Protein AF-A0A1T4N584-F1 (afdb_monomer_lite)

Structure (mmCIF, N/CA/C/O backbone):
data_AF-A0A1T4N584-F1
#
_entry.id   AF-A0A1T4N584-F1
#
loop_
_atom_site.group_PDB
_atom_site.id
_atom_site.type_symbol
_atom_site.label_atom_id
_atom_site.label_alt_id
_atom_site.label_comp_id
_atom_site.label_asym_id
_atom_site.label_entity_id
_atom_site.label_seq_id
_atom_site.pdbx_PDB_ins_code
_atom_site.Cartn_x
_atom_site.Cartn_y
_atom_site.Cartn_z
_atom_site.occupancy
_atom_site.B_iso_or_equiv
_atom_site.auth_seq_id
_atom_site.auth_comp_id
_atom_site.auth_asym_id
_atom_site.auth_atom_id
_atom_site.pdbx_PDB_model_num
ATOM 1 N N . MET A 1 1 ? 16.109 -11.146 -18.320 1.00 85.62 1 MET A N 1
ATOM 2 C CA . MET A 1 1 ? 16.234 -10.561 -16.965 1.00 85.62 1 MET A CA 1
ATOM 3 C C . MET A 1 1 ? 15.308 -9.360 -16.733 1.00 85.62 1 MET A C 1
ATOM 5 O O . MET A 1 1 ? 14.572 -9.373 -15.760 1.00 85.62 1 MET A O 1
ATOM 9 N N . TYR A 1 2 ? 15.250 -8.371 -17.634 1.00 90.19 2 TYR A N 1
ATOM 10 C CA . TYR A 1 2 ? 14.379 -7.184 -17.492 1.00 90.19 2 TYR A CA 1
ATOM 11 C C . TYR A 1 2 ? 12.884 -7.481 -17.241 1.00 90.19 2 TYR A C 1
ATOM 13 O O . TYR A 1 2 ? 12.309 -6.972 -16.284 1.00 90.19 2 TYR A O 1
ATOM 21 N N . ILE A 1 3 ? 12.266 -8.351 -18.051 1.00 91.44 3 ILE A N 1
ATOM 22 C CA . ILE A 1 3 ? 10.846 -8.733 -17.899 1.00 91.44 3 ILE A CA 1
ATOM 23 C C . ILE A 1 3 ? 10.587 -9.379 -16.531 1.00 91.44 3 ILE A C 1
ATOM 25 O O . ILE A 1 3 ? 9.588 -9.082 -15.885 1.00 91.44 3 ILE A O 1
ATOM 29 N N . PHE A 1 4 ? 11.514 -10.215 -16.058 1.00 92.75 4 PHE A N 1
ATOM 30 C CA . PHE A 1 4 ? 11.423 -10.834 -14.737 1.00 92.75 4 PHE A CA 1
ATOM 31 C C . PHE A 1 4 ? 11.371 -9.775 -13.624 1.00 92.75 4 PHE A C 1
ATOM 33 O O . PHE A 1 4 ? 10.507 -9.856 -12.756 1.00 92.75 4 PHE A O 1
ATOM 40 N N . LEU A 1 5 ? 12.204 -8.731 -13.690 1.00 93.50 5 LEU A N 1
ATOM 41 C CA . LEU A 1 5 ? 12.169 -7.640 -12.710 1.00 93.50 5 LEU A CA 1
ATOM 42 C C . LEU A 1 5 ? 10.892 -6.794 -12.795 1.00 93.50 5 LEU A C 1
ATOM 44 O O . LEU A 1 5 ? 10.403 -6.357 -11.759 1.00 93.50 5 LEU A O 1
ATOM 48 N N . ILE A 1 6 ? 10.302 -6.602 -13.980 1.00 93.19 6 ILE A N 1
ATOM 49 C CA . ILE A 1 6 ? 8.979 -5.956 -14.098 1.00 93.19 6 ILE A CA 1
ATOM 50 C C . ILE A 1 6 ? 7.926 -6.757 -13.330 1.00 93.19 6 ILE A C 1
ATOM 52 O O . ILE A 1 6 ? 7.147 -6.182 -12.568 1.00 93.19 6 ILE A O 1
ATOM 56 N N . ILE A 1 7 ? 7.920 -8.082 -13.502 1.00 93.69 7 ILE A N 1
ATOM 57 C CA . ILE A 1 7 ? 6.983 -8.964 -12.798 1.00 93.69 7 ILE A CA 1
ATOM 58 C C . ILE A 1 7 ? 7.211 -8.852 -11.287 1.00 93.69 7 ILE A C 1
ATOM 60 O O . ILE A 1 7 ? 6.254 -8.613 -10.554 1.00 93.69 7 ILE A O 1
ATOM 64 N N . MET A 1 8 ? 8.463 -8.931 -10.823 1.00 93.00 8 MET A N 1
ATOM 65 C CA . MET A 1 8 ? 8.790 -8.823 -9.394 1.00 93.00 8 MET A CA 1
ATOM 66 C C . MET A 1 8 ? 8.382 -7.466 -8.793 1.00 93.00 8 MET A C 1
ATOM 68 O O . MET A 1 8 ? 7.725 -7.436 -7.755 1.00 93.00 8 MET A O 1
ATOM 72 N N . ASN A 1 9 ? 8.672 -6.347 -9.469 1.00 92.88 9 ASN A N 1
ATOM 73 C CA . ASN A 1 9 ? 8.268 -4.998 -9.034 1.00 92.88 9 ASN A CA 1
ATOM 74 C C . ASN A 1 9 ? 6.751 -4.774 -9.045 1.00 92.88 9 ASN A C 1
ATOM 76 O O . ASN A 1 9 ? 6.260 -3.821 -8.436 1.00 92.88 9 ASN A O 1
ATOM 80 N N . SER A 1 10 ? 6.004 -5.618 -9.757 1.00 94.06 10 SER A N 1
ATOM 81 C CA . SER A 1 10 ? 4.544 -5.550 -9.809 1.00 94.06 10 SER A CA 1
ATOM 82 C C . SER A 1 10 ? 3.883 -6.339 -8.674 1.00 94.06 10 SER A C 1
ATOM 84 O O . SER A 1 10 ? 2.729 -6.072 -8.353 1.00 94.06 10 SER A O 1
ATOM 86 N N . LEU A 1 11 ? 4.589 -7.264 -8.010 1.00 94.25 11 LEU A N 1
ATOM 87 C CA . LEU A 1 11 ? 4.008 -8.110 -6.959 1.00 94.25 11 LEU A CA 1
ATOM 88 C C . LEU A 1 11 ? 3.506 -7.304 -5.754 1.00 94.25 11 LEU A C 1
ATOM 90 O O . LEU A 1 11 ? 2.384 -7.518 -5.298 1.00 94.25 11 LEU A O 1
ATOM 94 N N . ILE A 1 12 ? 4.293 -6.350 -5.249 1.00 92.56 12 ILE A N 1
ATOM 95 C CA . ILE A 1 12 ? 3.885 -5.511 -4.109 1.00 92.56 12 ILE A CA 1
ATOM 96 C C . ILE A 1 12 ? 2.630 -4.687 -4.447 1.00 92.56 12 ILE A C 1
ATOM 98 O O . ILE A 1 12 ? 1.628 -4.822 -3.748 1.00 92.56 12 ILE A O 1
ATOM 102 N N . PRO A 1 13 ? 2.590 -3.880 -5.523 1.00 94.00 13 PRO A N 1
ATOM 103 C CA . PRO A 1 13 ? 1.383 -3.121 -5.823 1.00 94.00 13 PRO A CA 1
ATOM 104 C C . PRO A 1 13 ? 0.184 -4.019 -6.172 1.00 94.00 13 PRO A C 1
ATOM 106 O O . PRO A 1 13 ? -0.933 -3.701 -5.769 1.00 94.00 13 PRO A O 1
ATOM 109 N N . ILE A 1 14 ? 0.382 -5.170 -6.831 1.00 95.12 14 ILE A N 1
ATOM 110 C CA . ILE A 1 14 ? -0.703 -6.135 -7.092 1.00 95.12 14 ILE A CA 1
ATOM 111 C C . ILE A 1 14 ? -1.252 -6.724 -5.789 1.00 95.12 14 ILE A C 1
ATOM 113 O O . ILE A 1 14 ? -2.468 -6.834 -5.639 1.00 95.12 14 ILE A O 1
ATOM 117 N N . THR A 1 15 ? -0.400 -7.071 -4.823 1.00 93.25 15 THR A N 1
ATOM 118 C CA . THR A 1 15 ? -0.873 -7.558 -3.517 1.00 93.25 15 THR A CA 1
ATOM 119 C C . THR A 1 15 ? -1.635 -6.466 -2.770 1.00 93.25 15 THR A C 1
ATOM 121 O O . THR A 1 15 ? -2.718 -6.740 -2.256 1.00 93.25 15 THR A O 1
ATOM 124 N N . MET A 1 16 ? -1.163 -5.214 -2.791 1.00 92.94 16 MET A N 1
ATOM 125 C CA . MET A 1 16 ? -1.896 -4.080 -2.212 1.00 92.94 16 MET A CA 1
ATOM 126 C C . MET A 1 16 ? -3.279 -3.890 -2.853 1.00 92.94 16 MET A C 1
ATOM 128 O O . MET A 1 16 ? -4.262 -3.679 -2.140 1.00 92.94 16 MET A O 1
ATOM 132 N N . LEU A 1 17 ? -3.384 -4.035 -4.177 1.00 93.25 17 LEU A N 1
ATOM 133 C CA . LEU A 1 17 ? -4.663 -4.016 -4.894 1.00 93.25 17 LEU A CA 1
ATOM 134 C C . LEU A 1 17 ? -5.566 -5.184 -4.497 1.00 93.25 17 LEU A C 1
ATOM 136 O O . LEU A 1 17 ? -6.748 -4.975 -4.227 1.00 93.25 17 LEU A O 1
ATOM 140 N N . GLY A 1 18 ? -5.013 -6.397 -4.441 1.00 90.31 18 GLY A N 1
ATOM 141 C CA . GLY A 1 18 ? -5.735 -7.613 -4.079 1.00 90.31 18 GLY A CA 1
ATOM 142 C C . GLY A 1 18 ? -6.310 -7.535 -2.668 1.00 90.31 18 GLY A C 1
ATOM 143 O O . GLY A 1 18 ? -7.515 -7.698 -2.488 1.00 90.31 18 GLY A O 1
ATOM 144 N N . PHE A 1 19 ? -5.481 -7.201 -1.676 1.00 87.94 19 PHE A N 1
ATOM 145 C CA . PHE A 1 19 ? -5.923 -7.019 -0.292 1.00 87.94 19 PHE A CA 1
ATOM 146 C C . PHE A 1 19 ? -6.863 -5.819 -0.139 1.00 87.94 19 PHE A C 1
ATOM 148 O O . PHE A 1 19 ? -7.882 -5.928 0.542 1.00 87.94 19 PHE A O 1
ATOM 155 N N . GLY A 1 20 ? -6.588 -4.701 -0.819 1.00 87.56 20 GLY A N 1
ATOM 156 C CA . GLY A 1 20 ? -7.467 -3.532 -0.826 1.00 87.56 20 GLY A CA 1
ATOM 157 C C . GLY A 1 20 ? -8.862 -3.839 -1.383 1.00 87.56 20 GLY A C 1
ATOM 158 O O . GLY A 1 20 ? -9.869 -3.438 -0.800 1.00 87.56 20 GLY A O 1
ATOM 159 N N . ALA A 1 21 ? -8.955 -4.604 -2.472 1.00 86.38 21 ALA A N 1
ATOM 160 C CA . ALA A 1 21 ? -10.228 -5.037 -3.045 1.00 86.38 21 ALA A CA 1
ATOM 161 C C . ALA A 1 21 ? -10.927 -6.095 -2.176 1.00 86.38 21 ALA A C 1
ATOM 163 O O . ALA A 1 21 ? -12.139 -6.008 -1.954 1.00 86.38 21 ALA A O 1
ATOM 164 N N . LEU A 1 22 ? -10.168 -7.061 -1.648 1.00 83.94 22 LEU A N 1
ATOM 165 C CA . LEU A 1 22 ? -10.682 -8.123 -0.788 1.00 83.94 22 LEU A CA 1
ATOM 166 C C . LEU A 1 22 ? -11.305 -7.543 0.480 1.00 83.94 22 LEU A C 1
ATOM 168 O O . LEU A 1 22 ? -12.460 -7.832 0.767 1.00 83.94 22 LEU A O 1
ATOM 172 N N . TRP A 1 23 ? -10.593 -6.674 1.196 1.00 78.50 23 TRP A N 1
ATOM 173 C CA . TRP A 1 23 ? -11.096 -6.056 2.425 1.00 78.50 23 TRP A CA 1
ATOM 174 C C . TRP A 1 23 ? -12.201 -5.028 2.180 1.00 78.50 23 TRP A C 1
ATOM 176 O O . TRP A 1 23 ? -13.015 -4.792 3.070 1.00 78.50 23 TRP A O 1
ATOM 186 N N . LYS A 1 24 ? -12.284 -4.446 0.977 1.00 73.81 24 LYS A N 1
ATOM 187 C CA . LYS A 1 24 ? -13.428 -3.614 0.581 1.00 73.81 24 LYS A CA 1
ATOM 188 C C . LYS A 1 24 ? -14.705 -4.444 0.404 1.00 73.81 24 LYS A C 1
ATOM 190 O O . LYS A 1 24 ? -15.783 -3.948 0.717 1.00 73.81 24 LYS A O 1
ATOM 195 N N . LYS A 1 25 ? -14.599 -5.674 -0.116 1.00 72.44 25 LYS A N 1
ATOM 196 C CA . LYS A 1 25 ? -15.749 -6.560 -0.382 1.00 72.44 25 LYS A CA 1
ATOM 197 C C . LYS A 1 25 ? -16.111 -7.444 0.817 1.00 72.44 25 LYS A C 1
ATOM 199 O O . LYS A 1 25 ? -17.286 -7.669 1.079 1.00 72.44 25 LYS A O 1
ATOM 204 N N . TYR A 1 26 ? -15.103 -7.912 1.542 1.00 71.06 26 TYR A N 1
ATOM 205 C CA . TYR A 1 26 ? -15.208 -8.803 2.691 1.00 71.06 26 TYR A CA 1
ATOM 206 C C . TYR A 1 26 ? -14.316 -8.271 3.821 1.00 71.06 26 TYR A C 1
ATOM 208 O O . TYR A 1 26 ? -13.222 -8.799 4.052 1.00 71.06 26 TYR A O 1
ATOM 216 N N . PRO A 1 27 ? -14.732 -7.195 4.515 1.00 64.44 27 PRO A N 1
ATOM 217 C CA . PRO A 1 27 ? -14.006 -6.741 5.690 1.00 64.44 27 PRO A CA 1
ATOM 218 C C . PRO A 1 27 ? -13.984 -7.877 6.727 1.00 64.44 27 PRO A C 1
ATOM 220 O O . PRO A 1 27 ? -15.008 -8.542 6.920 1.00 64.44 27 PRO A O 1
ATOM 223 N N . PRO A 1 28 ? -12.842 -8.143 7.383 1.00 63.56 28 PRO A N 1
ATOM 224 C CA . PRO A 1 28 ? -12.751 -9.204 8.378 1.00 63.56 28 PRO A CA 1
ATOM 225 C C . PRO A 1 28 ? -13.716 -8.907 9.533 1.00 63.56 28 PRO A C 1
ATOM 227 O O . PRO A 1 28 ? -13.512 -7.973 10.304 1.00 63.56 28 PRO A O 1
ATOM 230 N N . GLN A 1 29 ? -14.779 -9.709 9.636 1.00 56.44 29 GLN A N 1
ATOM 231 C CA . GLN A 1 29 ? -15.930 -9.464 10.520 1.00 56.44 29 GLN A CA 1
ATOM 232 C C . GLN A 1 29 ? -15.645 -9.725 12.008 1.00 56.44 29 GLN A C 1
ATOM 234 O O . GLN A 1 29 ? -16.483 -9.437 12.864 1.00 56.44 29 GLN A O 1
ATOM 239 N N . SER A 1 30 ? -14.477 -10.281 12.329 1.00 54.31 30 SER A N 1
ATOM 240 C CA . SER A 1 30 ? -14.077 -10.626 13.691 1.00 54.31 30 SER A CA 1
ATOM 241 C C . SER A 1 30 ? -12.625 -10.253 13.949 1.00 54.31 30 SER A C 1
ATOM 243 O O . SER A 1 30 ? -11.764 -10.509 13.104 1.00 54.31 30 SER A O 1
ATOM 245 N N . THR A 1 31 ? -12.352 -9.782 15.163 1.00 57.31 31 THR A N 1
ATOM 246 C CA . THR A 1 31 ? -11.025 -9.595 15.767 1.00 57.31 31 THR A CA 1
ATOM 247 C C . THR A 1 31 ? -10.333 -10.942 16.058 1.00 57.31 31 THR A C 1
ATOM 249 O O . THR A 1 31 ? -9.768 -11.143 17.129 1.00 57.31 31 THR A O 1
ATOM 252 N N . ASN A 1 32 ? -10.420 -11.924 15.156 1.00 52.28 32 ASN A N 1
ATOM 253 C CA . ASN A 1 32 ? -9.815 -13.235 15.381 1.00 52.28 32 ASN A CA 1
ATOM 254 C C . ASN A 1 32 ? -8.283 -13.122 15.371 1.00 52.28 32 ASN A C 1
ATOM 256 O O . ASN A 1 32 ? -7.684 -12.454 14.529 1.00 52.28 32 ASN A O 1
ATOM 260 N N . TRP A 1 33 ? -7.658 -13.812 16.325 1.00 47.28 33 TRP A N 1
ATOM 261 C CA . TRP A 1 33 ? -6.254 -13.740 16.755 1.00 47.28 33 TRP A CA 1
ATOM 262 C C . TRP A 1 33 ? -5.180 -14.040 15.684 1.00 47.28 33 TRP A C 1
ATOM 264 O O . TRP A 1 33 ? -3.993 -14.075 15.996 1.00 47.28 33 TRP A O 1
ATOM 274 N N . VAL A 1 34 ? -5.518 -14.203 14.404 1.00 48.41 34 VAL A N 1
ATOM 275 C CA . VAL A 1 34 ? -4.560 -14.683 13.388 1.00 48.41 34 VAL A CA 1
ATOM 276 C C . VAL A 1 34 ? -4.186 -13.615 12.348 1.00 48.41 34 VAL A C 1
ATOM 278 O O . VAL A 1 34 ? -3.040 -13.587 11.917 1.00 48.41 34 VAL A O 1
ATOM 281 N N . TYR A 1 35 ? -5.069 -12.661 12.013 1.00 47.47 35 TYR A N 1
ATOM 282 C CA . TYR A 1 35 ? -4.806 -11.658 10.963 1.00 47.47 35 TYR A CA 1
ATOM 283 C C . TYR A 1 35 ? -5.444 -10.291 11.263 1.00 47.47 35 TYR A C 1
ATOM 285 O O . TYR A 1 35 ? -6.492 -10.224 11.898 1.00 47.47 35 TYR A O 1
ATOM 293 N N . GLY A 1 36 ? -4.830 -9.200 10.785 1.00 52.69 36 GLY A N 1
ATOM 294 C CA . GLY A 1 36 ? -5.470 -7.878 10.704 1.00 52.69 36 GLY A CA 1
ATOM 295 C C . GLY A 1 36 ? -4.717 -6.715 11.358 1.00 52.69 36 GLY A C 1
ATOM 296 O O . GLY A 1 36 ? -3.588 -6.844 11.831 1.00 52.69 36 GLY A O 1
ATOM 297 N N . TYR A 1 37 ? -5.355 -5.547 11.341 1.00 54.59 37 TYR A N 1
ATOM 298 C CA . TYR A 1 37 ? -4.800 -4.265 11.771 1.00 54.59 37 TYR A CA 1
ATOM 299 C C . TYR A 1 37 ? -4.753 -4.194 13.304 1.00 54.59 37 TYR A C 1
ATOM 301 O O . TYR A 1 37 ? -5.771 -3.978 13.943 1.00 54.59 37 TYR A O 1
ATOM 309 N N . ARG A 1 38 ? -3.593 -4.424 13.933 1.00 62.97 38 ARG A N 1
ATOM 310 C CA . ARG A 1 38 ? -3.475 -4.537 15.408 1.00 62.97 38 ARG A CA 1
ATOM 311 C C . ARG A 1 38 ? -2.990 -3.280 16.104 1.00 62.97 38 ARG A C 1
ATOM 313 O O . ARG A 1 38 ? -2.175 -3.325 17.027 1.00 62.97 38 ARG A O 1
ATOM 320 N N . THR A 1 39 ? -3.471 -2.128 15.679 1.00 68.12 39 THR A N 1
ATOM 321 C CA . THR A 1 39 ? -3.194 -0.927 16.461 1.00 68.12 39 THR A CA 1
ATOM 322 C C . THR A 1 39 ? -4.080 -0.929 17.705 1.00 68.12 39 THR A C 1
ATOM 324 O O . THR A 1 39 ? -5.242 -1.332 17.660 1.00 68.12 39 THR A O 1
ATOM 327 N N . LYS A 1 40 ? -3.558 -0.451 18.845 1.00 69.56 40 LYS A N 1
ATOM 328 C CA . LYS A 1 40 ? -4.308 -0.420 20.121 1.00 69.56 40 LYS A CA 1
ATOM 329 C C . LYS A 1 40 ? -5.686 0.252 20.005 1.00 69.56 40 LYS A C 1
ATOM 331 O O . LYS A 1 40 ? -6.540 0.001 20.843 1.00 69.56 40 LYS A O 1
ATOM 336 N N . MET A 1 41 ? -5.879 1.119 19.007 1.00 70.50 41 MET A N 1
ATOM 337 C CA . MET A 1 41 ? -7.133 1.823 18.732 1.00 70.50 41 MET A CA 1
ATOM 338 C C . MET A 1 41 ? -8.126 1.006 17.894 1.00 70.50 41 MET A C 1
ATOM 340 O O . MET A 1 41 ? -9.316 0.978 18.205 1.00 70.50 41 MET A O 1
ATOM 344 N N . SER A 1 42 ? -7.660 0.310 16.856 1.00 68.25 42 SER A N 1
ATOM 345 C CA . SER A 1 42 ? -8.530 -0.499 15.983 1.00 68.25 42 SER A CA 1
ATOM 346 C C . SER A 1 42 ? -9.089 -1.729 16.693 1.00 68.25 42 SER A C 1
ATOM 348 O O . SER A 1 42 ? -10.131 -2.227 16.301 1.00 68.25 42 SER A O 1
ATOM 350 N N . MET A 1 43 ? -8.465 -2.168 17.788 1.00 73.12 43 MET A N 1
ATOM 351 C CA . MET A 1 43 ? -8.944 -3.293 18.599 1.00 73.12 43 MET A CA 1
ATOM 352 C C . MET A 1 43 ? -9.891 -2.893 19.750 1.00 73.12 43 MET A C 1
ATOM 354 O O . MET A 1 43 ? -10.284 -3.757 20.529 1.00 73.12 43 MET A O 1
ATOM 358 N N . LYS A 1 44 ? -10.241 -1.605 19.905 1.00 77.94 44 LYS A N 1
ATOM 359 C CA . LYS A 1 44 ? -11.086 -1.127 21.022 1.00 77.94 44 LYS A CA 1
ATOM 360 C C . LYS A 1 44 ? -12.546 -1.567 20.932 1.00 77.94 44 LYS A C 1
ATOM 362 O O . LYS A 1 44 ? -13.144 -1.860 21.960 1.00 77.94 44 LYS A O 1
ATOM 367 N N . SER A 1 45 ? -13.115 -1.599 19.733 1.00 76.50 45 SER A N 1
ATOM 368 C CA . SER A 1 45 ? -14.484 -2.039 19.488 1.00 76.50 45 SER A CA 1
ATOM 369 C C . SER A 1 45 ? -14.581 -2.698 18.111 1.00 76.50 45 SER A C 1
ATOM 371 O O . SER A 1 45 ? -13.718 -2.518 17.251 1.00 76.50 45 SER A O 1
ATOM 373 N N . LYS A 1 46 ? -15.648 -3.468 17.872 1.00 76.00 46 LYS A N 1
ATOM 374 C CA . LYS A 1 46 ? -15.911 -4.039 16.541 1.00 76.00 46 LYS A CA 1
ATOM 375 C C . LYS A 1 46 ? -16.045 -2.941 15.474 1.00 76.00 46 LYS A C 1
ATOM 377 O O . LYS A 1 46 ? -15.600 -3.108 14.347 1.00 76.00 46 LYS A O 1
ATOM 382 N N . GLU A 1 47 ? -16.587 -1.791 15.861 1.00 73.69 47 GLU A N 1
ATOM 383 C CA . GLU A 1 47 ? -16.778 -0.637 14.981 1.00 73.69 47 GLU A CA 1
ATOM 384 C C . GLU A 1 47 ? -15.458 0.043 14.616 1.00 73.69 47 GLU A C 1
ATOM 386 O O . GLU A 1 47 ? -15.255 0.396 13.452 1.00 73.69 47 GLU A O 1
ATOM 391 N N . THR A 1 48 ? -14.530 0.194 15.573 1.00 80.56 48 THR A N 1
ATOM 392 C CA . THR A 1 48 ? -13.191 0.715 15.260 1.00 80.56 48 THR A CA 1
ATOM 393 C C . THR A 1 48 ? -12.419 -0.239 14.357 1.00 80.56 48 THR A C 1
ATOM 395 O O . THR A 1 48 ? -11.712 0.225 13.462 1.00 80.56 48 THR A O 1
ATOM 398 N N . TRP A 1 49 ? -12.583 -1.550 14.550 1.00 79.31 49 TRP A N 1
ATOM 399 C CA . TRP A 1 49 ? -11.964 -2.589 13.727 1.00 79.31 49 TRP A CA 1
ATOM 400 C C . TRP A 1 49 ? -12.464 -2.554 12.279 1.00 79.31 49 TRP A C 1
ATOM 402 O O . TRP A 1 49 ? -11.665 -2.439 11.346 1.00 79.31 49 TRP A O 1
ATOM 412 N N . GLU A 1 50 ? -13.785 -2.587 12.085 1.00 80.69 50 GLU A N 1
ATOM 413 C CA . GLU A 1 50 ? -14.411 -2.535 10.760 1.00 80.69 50 GLU A CA 1
ATOM 414 C C . GLU A 1 50 ? -14.058 -1.236 10.025 1.00 80.69 50 GLU A C 1
ATOM 416 O O . GLU A 1 50 ? -13.687 -1.263 8.849 1.00 80.69 50 GLU A O 1
ATOM 421 N N . PHE A 1 51 ? -14.097 -0.097 10.725 1.00 83.06 51 PHE A N 1
ATOM 422 C CA . PHE A 1 51 ? -13.740 1.190 10.137 1.00 83.06 51 PHE A CA 1
ATOM 423 C C . PHE A 1 51 ? -12.261 1.263 9.741 1.00 83.06 51 PHE A C 1
ATOM 425 O O . PHE A 1 51 ? -11.947 1.721 8.640 1.00 83.06 51 PHE A O 1
ATOM 432 N N . ALA A 1 52 ? -11.351 0.810 10.612 1.00 84.50 52 ALA A N 1
ATOM 433 C CA . ALA A 1 52 ? -9.919 0.804 10.326 1.00 84.50 52 ALA A CA 1
ATOM 434 C C . ALA A 1 52 ? -9.613 -0.036 9.084 1.00 84.50 52 ALA A C 1
ATOM 436 O O . ALA A 1 52 ? -8.925 0.439 8.181 1.00 84.50 52 ALA A O 1
ATOM 437 N N . HIS A 1 53 ? -10.179 -1.243 8.996 1.00 84.12 53 HIS A N 1
ATOM 438 C CA . HIS A 1 53 ? -9.978 -2.112 7.843 1.00 84.12 53 HIS A CA 1
ATOM 439 C C . HIS A 1 53 ? -10.588 -1.553 6.561 1.00 84.12 53 HIS A C 1
ATOM 441 O O . HIS A 1 53 ? -9.915 -1.562 5.533 1.00 84.12 53 HIS A O 1
ATOM 447 N N . ALA A 1 54 ? -11.805 -1.008 6.604 1.00 84.25 54 ALA A N 1
ATOM 448 C CA . ALA A 1 54 ? -12.430 -0.406 5.429 1.00 84.25 54 ALA A CA 1
ATOM 449 C C . ALA A 1 54 ? -11.647 0.815 4.914 1.00 84.25 54 ALA A C 1
ATOM 451 O O . ALA A 1 54 ? -11.467 0.985 3.704 1.00 84.25 54 ALA A O 1
ATOM 452 N N . TYR A 1 55 ? -11.154 1.663 5.822 1.00 87.06 55 TYR A N 1
ATOM 453 C CA . TYR A 1 55 ? -10.346 2.821 5.449 1.00 87.06 55 TYR A CA 1
ATOM 454 C C . TYR A 1 55 ? -8.983 2.396 4.899 1.00 87.06 55 TYR A C 1
ATOM 456 O O . TYR A 1 55 ? -8.580 2.854 3.828 1.00 87.06 55 TYR A O 1
ATOM 464 N N . HIS A 1 56 ? -8.302 1.479 5.586 1.00 87.94 56 HIS A N 1
ATOM 465 C CA . HIS A 1 56 ? -7.005 0.970 5.161 1.00 87.94 56 HIS A CA 1
ATOM 466 C C . HIS A 1 56 ? -7.075 0.262 3.805 1.00 87.94 56 HIS A C 1
ATOM 468 O O . HIS A 1 56 ? -6.235 0.506 2.944 1.00 87.94 56 HIS A O 1
ATOM 474 N N . ALA A 1 57 ? -8.127 -0.527 3.568 1.00 88.38 57 ALA A N 1
ATOM 475 C CA . ALA A 1 57 ? -8.400 -1.160 2.282 1.00 88.38 57 ALA A CA 1
ATOM 476 C C . ALA A 1 57 ? -8.487 -0.134 1.145 1.00 88.38 57 ALA A C 1
ATOM 478 O O . ALA A 1 57 ? -7.934 -0.339 0.066 1.00 88.38 57 ALA A O 1
ATOM 479 N N . LYS A 1 58 ? -9.133 1.011 1.403 1.00 89.56 58 LYS A N 1
ATOM 480 C CA . LYS A 1 58 ? -9.199 2.128 0.456 1.00 89.56 58 LYS A CA 1
ATOM 481 C C . LYS A 1 58 ? -7.819 2.726 0.192 1.00 89.56 58 LYS A C 1
ATOM 483 O O . LYS A 1 58 ? -7.469 2.928 -0.967 1.00 89.56 58 LYS A O 1
ATOM 488 N N . VAL A 1 59 ? -7.047 2.993 1.249 1.00 91.75 59 VAL A N 1
ATOM 489 C CA . VAL A 1 59 ? -5.684 3.537 1.132 1.00 91.75 59 VAL A CA 1
ATOM 490 C C . VAL A 1 59 ? -4.812 2.602 0.298 1.00 91.75 59 VAL A C 1
ATOM 492 O O . VAL A 1 59 ? -4.194 3.068 -0.652 1.00 91.75 59 VAL A O 1
ATOM 495 N N . TRP A 1 60 ? -4.819 1.302 0.601 1.00 93.12 60 TRP A N 1
ATOM 496 C CA . TRP A 1 60 ? -4.063 0.276 -0.123 1.00 93.12 60 TRP A CA 1
ATOM 497 C C . TRP A 1 60 ? -4.473 0.131 -1.579 1.00 93.12 60 TRP A C 1
ATOM 499 O O . TRP A 1 60 ? -3.614 0.008 -2.447 1.00 93.12 60 TRP A O 1
ATOM 509 N N . PHE A 1 61 ? -5.773 0.183 -1.865 1.00 92.56 61 PHE A N 1
ATOM 510 C CA . PHE A 1 61 ? -6.254 0.099 -3.235 1.00 92.56 61 PHE A CA 1
ATOM 511 C C . PHE A 1 61 ? -5.746 1.281 -4.072 1.00 92.56 61 PHE A C 1
ATOM 513 O O . PHE A 1 61 ? -5.145 1.078 -5.123 1.00 92.56 61 PHE A O 1
ATOM 520 N N . TYR A 1 62 ? -5.917 2.520 -3.598 1.00 92.88 62 TYR A N 1
ATOM 521 C CA . TYR A 1 62 ? -5.465 3.692 -4.354 1.00 92.88 62 TYR A CA 1
ATOM 522 C C . TYR A 1 62 ? -3.939 3.792 -4.440 1.00 92.88 62 TYR A C 1
ATOM 524 O O . TYR A 1 62 ? -3.416 4.090 -5.514 1.00 92.88 62 TYR A O 1
ATOM 532 N N . SER A 1 63 ? -3.212 3.514 -3.352 1.00 93.12 63 SER A N 1
ATOM 533 C CA . SER A 1 63 ? -1.746 3.527 -3.386 1.00 93.12 63 SER A CA 1
ATOM 534 C C . SER A 1 63 ? -1.189 2.416 -4.275 1.00 93.12 63 SER A C 1
ATOM 536 O O . SER A 1 63 ? -0.236 2.669 -5.004 1.00 93.12 63 SER A O 1
ATOM 538 N N . GLY A 1 64 ? -1.816 1.237 -4.302 1.00 93.94 64 GLY A N 1
ATOM 539 C CA . GLY A 1 64 ? -1.466 0.145 -5.209 1.00 93.94 64 GLY A CA 1
ATOM 540 C C . GLY A 1 64 ? -1.579 0.537 -6.686 1.00 93.94 64 GLY A C 1
ATOM 541 O O . GLY A 1 64 ? -0.644 0.288 -7.444 1.00 93.94 64 GLY A O 1
ATOM 542 N N . ILE A 1 65 ? -2.664 1.218 -7.093 1.00 95.25 65 ILE A N 1
ATOM 543 C CA . ILE A 1 65 ? -2.828 1.706 -8.482 1.00 95.25 65 ILE A CA 1
ATOM 544 C C . ILE A 1 65 ? -1.717 2.700 -8.836 1.00 95.25 65 ILE A C 1
ATOM 546 O O . ILE A 1 65 ? -1.097 2.594 -9.898 1.00 95.25 65 ILE A O 1
ATOM 550 N N . ILE A 1 66 ? -1.465 3.667 -7.950 1.00 95.56 66 ILE A N 1
ATOM 551 C CA . ILE A 1 66 ? -0.458 4.712 -8.166 1.00 95.56 66 ILE A CA 1
ATOM 552 C C . ILE A 1 66 ? 0.937 4.087 -8.270 1.00 95.56 66 ILE A C 1
ATOM 554 O O . ILE A 1 66 ? 1.660 4.361 -9.226 1.00 95.56 66 ILE A O 1
ATOM 558 N N . LEU A 1 67 ? 1.296 3.205 -7.332 1.00 94.56 67 LEU A N 1
ATOM 559 C CA . LEU A 1 67 ? 2.592 2.529 -7.313 1.00 94.56 67 LEU A CA 1
ATOM 560 C C . LEU A 1 67 ? 2.803 1.646 -8.541 1.00 94.56 67 LEU A C 1
ATOM 562 O O . LEU A 1 67 ? 3.903 1.664 -9.085 1.00 94.56 67 LEU A O 1
ATOM 566 N N . LEU A 1 68 ? 1.778 0.910 -8.988 1.00 95.50 68 LEU A N 1
ATOM 567 C CA . LEU A 1 68 ? 1.861 0.083 -10.194 1.00 95.50 68 LEU A CA 1
ATOM 568 C C . LEU A 1 68 ? 2.097 0.940 -11.438 1.00 95.50 68 LEU A C 1
ATOM 570 O O . LEU A 1 68 ? 2.963 0.647 -12.254 1.00 95.50 68 LEU A O 1
ATOM 574 N N . THR A 1 69 ? 1.329 2.019 -11.579 1.00 96.06 69 THR A N 1
ATOM 575 C CA . THR A 1 69 ? 1.418 2.890 -12.754 1.00 96.06 69 THR A CA 1
ATOM 576 C C . THR A 1 69 ? 2.786 3.571 -12.814 1.00 96.06 69 THR A C 1
ATOM 578 O O . THR A 1 69 ? 3.446 3.547 -13.851 1.00 96.06 69 THR A O 1
ATOM 581 N N . ILE A 1 70 ? 3.255 4.123 -11.689 1.00 95.50 70 ILE A N 1
ATOM 582 C CA . ILE A 1 70 ? 4.562 4.785 -11.610 1.00 95.50 70 ILE A CA 1
ATOM 583 C C . ILE A 1 70 ? 5.697 3.783 -11.828 1.00 95.50 70 ILE A C 1
ATOM 585 O O . ILE A 1 70 ? 6.617 4.087 -12.586 1.00 95.50 70 ILE A O 1
ATOM 589 N N . SER A 1 71 ? 5.649 2.595 -11.211 1.00 93.69 71 SER A N 1
ATOM 590 C CA . SER A 1 71 ? 6.723 1.606 -11.364 1.00 93.69 71 SER A CA 1
ATOM 591 C C . SER A 1 71 ? 6.872 1.163 -12.817 1.00 93.69 71 SER A C 1
ATOM 593 O O . SER A 1 71 ? 7.992 1.133 -13.324 1.00 93.69 71 SER A O 1
ATOM 595 N N . LEU A 1 72 ? 5.762 0.911 -13.518 1.00 94.50 72 LEU A N 1
ATOM 596 C CA . LEU A 1 72 ? 5.778 0.556 -14.937 1.00 94.50 72 LEU A CA 1
ATOM 597 C C . LEU A 1 72 ? 6.349 1.688 -15.800 1.00 94.50 72 LEU A C 1
ATOM 599 O O . LEU A 1 72 ? 7.231 1.435 -16.619 1.00 94.50 72 LEU A O 1
ATOM 603 N N . ILE A 1 73 ? 5.918 2.936 -15.586 1.00 95.50 73 ILE A N 1
ATOM 604 C CA . ILE A 1 73 ? 6.434 4.096 -16.333 1.00 95.50 73 ILE A CA 1
ATOM 605 C C . ILE A 1 73 ? 7.942 4.260 -16.112 1.00 95.50 73 ILE A C 1
ATOM 607 O O . ILE A 1 73 ? 8.699 4.374 -17.075 1.00 95.50 73 ILE A O 1
ATOM 611 N N . VAL A 1 74 ? 8.402 4.230 -14.858 1.00 94.06 74 VAL A N 1
ATOM 612 C CA . VAL A 1 74 ? 9.823 4.395 -14.520 1.00 94.06 74 VAL A CA 1
ATOM 613 C C . VAL A 1 74 ? 10.659 3.262 -15.118 1.00 94.06 74 VAL A C 1
ATOM 615 O O . VAL A 1 74 ? 11.708 3.513 -15.710 1.00 94.06 74 VAL A O 1
ATOM 618 N N . MET A 1 75 ? 10.188 2.017 -15.038 1.00 92.81 75 MET A N 1
ATOM 619 C CA . MET A 1 75 ? 10.905 0.894 -15.639 1.00 92.81 75 MET A CA 1
ATOM 620 C C . MET A 1 75 ? 11.008 1.006 -17.161 1.00 92.81 75 MET A C 1
ATOM 622 O O . MET A 1 75 ? 12.045 0.627 -17.711 1.00 92.81 75 MET A O 1
ATOM 626 N N . LEU A 1 76 ? 9.979 1.523 -17.840 1.00 92.94 76 LEU A N 1
ATOM 627 C CA . LEU A 1 76 ? 9.990 1.738 -19.291 1.00 92.94 76 LEU A CA 1
ATOM 628 C C . LEU A 1 76 ? 10.952 2.860 -19.701 1.00 92.94 76 LEU A C 1
ATOM 630 O O . LEU A 1 76 ? 11.728 2.680 -20.640 1.00 92.94 76 LEU A O 1
ATOM 634 N N . LEU A 1 77 ? 10.940 3.987 -18.981 1.00 93.88 77 LEU A N 1
ATOM 635 C CA . LEU A 1 77 ? 11.796 5.141 -19.274 1.00 93.88 77 LEU A CA 1
ATOM 636 C C . LEU A 1 77 ? 13.283 4.831 -19.072 1.00 93.88 77 LEU A C 1
ATOM 638 O O . LEU A 1 77 ? 14.123 5.252 -19.865 1.00 93.88 77 LEU A O 1
ATOM 642 N N . PHE A 1 78 ? 13.621 4.056 -18.041 1.00 92.62 78 PHE A N 1
ATOM 643 C CA . PHE A 1 78 ? 15.009 3.812 -17.661 1.00 92.62 78 PHE A CA 1
ATOM 644 C C . PHE A 1 78 ? 15.476 2.377 -17.927 1.00 92.62 78 PHE A C 1
ATOM 646 O O . PHE A 1 78 ? 16.146 1.743 -17.108 1.00 92.62 78 PHE A O 1
ATOM 653 N N . ARG A 1 79 ? 15.182 1.867 -19.125 1.00 89.50 79 ARG A N 1
ATOM 654 C CA . ARG A 1 79 ? 15.523 0.495 -19.528 1.00 89.50 79 ARG A CA 1
ATOM 655 C C . ARG A 1 79 ? 17.022 0.172 -19.488 1.00 89.50 79 ARG A C 1
ATOM 657 O O . ARG A 1 79 ? 17.364 -0.995 -19.364 1.00 89.50 79 ARG A O 1
ATOM 664 N N . LYS A 1 80 ? 17.918 1.160 -19.591 1.00 91.12 80 LYS A N 1
ATOM 665 C CA . LYS A 1 80 ? 19.377 0.929 -19.557 1.00 91.12 80 LYS A CA 1
ATOM 666 C C . LYS A 1 80 ? 19.910 0.605 -18.154 1.00 91.12 80 LYS A C 1
ATOM 668 O O . LYS A 1 80 ? 20.802 -0.221 -18.040 1.00 91.12 80 LYS A O 1
ATOM 673 N N . ASN A 1 81 ? 19.323 1.188 -17.106 1.00 92.94 81 ASN A N 1
ATOM 674 C CA . ASN A 1 81 ? 19.765 1.044 -15.708 1.00 92.94 81 ASN A CA 1
ATOM 675 C C . ASN A 1 81 ? 18.719 0.303 -14.860 1.00 92.94 81 ASN A C 1
ATOM 677 O O . ASN A 1 81 ? 18.504 0.605 -13.684 1.00 92.94 81 ASN A O 1
ATOM 681 N N . TYR A 1 82 ? 18.019 -0.644 -15.483 1.00 92.25 82 TYR A N 1
ATOM 682 C CA . TYR A 1 82 ? 16.810 -1.249 -14.933 1.00 92.25 82 TYR A CA 1
ATOM 683 C C . TYR A 1 82 ? 17.040 -2.004 -13.615 1.00 92.25 82 TYR A C 1
ATOM 685 O O . TYR A 1 82 ? 16.132 -2.065 -12.791 1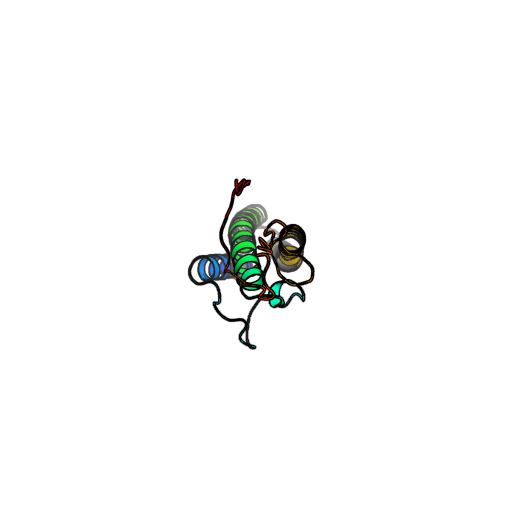.00 92.25 82 TYR A O 1
ATOM 693 N N . GLU A 1 83 ? 18.236 -2.551 -13.393 1.00 92.50 83 GLU A N 1
ATOM 694 C CA . GLU A 1 83 ? 18.574 -3.313 -12.183 1.00 92.50 83 GLU A CA 1
ATOM 695 C C . GLU A 1 83 ? 18.653 -2.407 -10.951 1.00 92.50 83 GLU A C 1
ATOM 697 O O . GLU A 1 83 ? 17.957 -2.638 -9.965 1.00 92.50 83 GLU A O 1
ATOM 702 N N . GLN A 1 84 ? 19.423 -1.316 -11.029 1.00 94.38 84 GLN A N 1
ATOM 703 C CA . GLN A 1 84 ? 19.545 -0.356 -9.929 1.00 94.38 84 GLN A CA 1
ATOM 704 C C . GLN A 1 84 ? 18.201 0.320 -9.626 1.00 94.38 84 GLN A C 1
ATOM 706 O O . GLN A 1 84 ? 17.830 0.504 -8.468 1.00 94.38 84 GLN A O 1
ATOM 711 N N . ILE A 1 85 ? 17.446 0.664 -10.670 1.00 94.81 85 ILE A N 1
ATOM 712 C CA . ILE A 1 85 ? 16.150 1.337 -10.538 1.00 94.81 85 ILE A CA 1
ATOM 713 C C . ILE A 1 85 ? 15.095 0.408 -9.948 1.00 94.81 85 ILE A C 1
ATOM 715 O O . ILE A 1 85 ? 14.328 0.840 -9.091 1.00 94.81 85 ILE A O 1
ATOM 719 N N . SER A 1 86 ? 15.095 -0.867 -10.341 1.00 94.12 86 SER A N 1
ATOM 720 C CA . SER A 1 86 ? 14.252 -1.897 -9.731 1.00 94.12 86 SER A CA 1
ATOM 721 C C . SER A 1 86 ? 14.438 -1.935 -8.214 1.00 94.12 86 SER A C 1
ATOM 723 O O . SER A 1 86 ? 13.463 -1.916 -7.471 1.00 94.12 86 SER A O 1
ATOM 725 N N . THR A 1 87 ? 15.683 -1.931 -7.735 1.00 94.25 87 THR A N 1
ATOM 726 C CA . THR A 1 87 ? 15.981 -1.955 -6.297 1.00 94.25 87 THR A CA 1
ATOM 727 C C . THR A 1 87 ? 15.406 -0.738 -5.566 1.00 94.25 87 THR A C 1
ATOM 729 O O . THR A 1 87 ? 14.753 -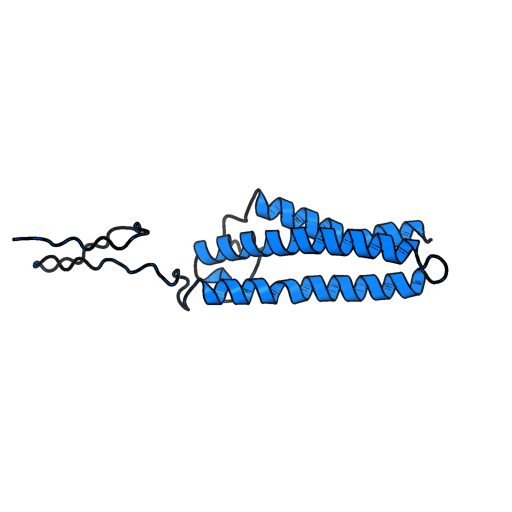0.884 -4.531 1.00 94.25 87 THR A O 1
ATOM 732 N N . TRP A 1 88 ? 15.573 0.466 -6.122 1.00 95.31 88 TRP A N 1
ATOM 733 C CA . TRP A 1 88 ? 15.000 1.685 -5.541 1.00 95.31 88 TRP A CA 1
ATOM 734 C C . TRP A 1 88 ? 13.471 1.679 -5.529 1.00 95.31 88 TRP A C 1
ATOM 736 O O . TRP A 1 88 ? 12.869 2.091 -4.536 1.00 95.31 88 TRP A O 1
ATOM 746 N N . ILE A 1 89 ? 12.838 1.176 -6.595 1.00 95.31 89 ILE A N 1
ATOM 747 C CA . ILE A 1 89 ? 11.380 1.026 -6.666 1.00 95.31 89 ILE A CA 1
ATOM 748 C C . ILE A 1 89 ? 10.883 0.151 -5.513 1.00 95.31 89 ILE A C 1
ATOM 750 O O . ILE A 1 89 ? 9.946 0.551 -4.824 1.00 95.31 89 ILE A O 1
ATOM 754 N N . ILE A 1 90 ? 11.525 -0.992 -5.255 1.00 94.81 90 ILE A N 1
ATOM 755 C CA . ILE A 1 90 ? 11.134 -1.895 -4.162 1.00 94.81 90 ILE A CA 1
ATOM 756 C C . ILE A 1 90 ? 11.241 -1.190 -2.808 1.00 94.81 90 ILE A C 1
ATOM 758 O O . ILE A 1 90 ? 10.297 -1.246 -2.020 1.00 94.81 90 ILE A O 1
ATOM 762 N N . TYR A 1 91 ? 12.340 -0.478 -2.534 1.00 95.31 91 TYR A N 1
ATOM 763 C CA . TYR A 1 91 ? 12.485 0.257 -1.273 1.00 95.31 91 TYR A CA 1
ATOM 764 C C . TYR A 1 91 ? 11.392 1.312 -1.081 1.00 95.31 91 TYR A C 1
ATOM 766 O O . TYR A 1 91 ? 10.817 1.413 0.006 1.00 95.31 91 TYR A O 1
ATOM 774 N N . ILE A 1 92 ? 11.053 2.056 -2.137 1.00 95.44 92 ILE A N 1
ATOM 775 C CA . ILE A 1 92 ? 9.974 3.050 -2.100 1.00 95.44 92 ILE A CA 1
ATOM 776 C C . ILE A 1 92 ? 8.616 2.369 -1.885 1.00 95.44 92 ILE A C 1
ATOM 778 O O . ILE A 1 92 ? 7.839 2.814 -1.042 1.00 95.44 92 ILE A O 1
ATOM 782 N N . GLN A 1 93 ? 8.327 1.277 -2.596 1.00 94.75 93 GLN A N 1
ATOM 783 C CA . GLN A 1 93 ? 7.080 0.522 -2.446 1.00 94.75 93 GLN A CA 1
ATOM 784 C C . GLN A 1 93 ? 6.910 -0.014 -1.017 1.00 94.75 93 GLN A C 1
ATOM 786 O O . GLN A 1 93 ? 5.838 0.140 -0.429 1.00 94.75 93 GLN A O 1
ATOM 791 N N . LEU A 1 94 ? 7.970 -0.576 -0.427 1.00 93.94 94 LEU A N 1
ATOM 792 C CA . LEU A 1 94 ? 7.969 -1.043 0.962 1.00 93.94 94 LEU A CA 1
ATOM 793 C C . LEU A 1 94 ? 7.747 0.108 1.949 1.00 93.94 94 LEU A C 1
ATOM 795 O O . LEU A 1 94 ? 6.933 -0.018 2.866 1.00 93.94 94 LEU A O 1
ATOM 799 N N . ALA A 1 95 ? 8.415 1.247 1.745 1.00 93.94 95 ALA A N 1
ATOM 800 C CA . ALA A 1 95 ? 8.223 2.428 2.579 1.00 93.94 95 ALA A CA 1
ATOM 801 C C . ALA A 1 95 ? 6.773 2.932 2.516 1.00 93.94 95 ALA A C 1
ATOM 803 O O . ALA A 1 95 ? 6.160 3.166 3.556 1.00 93.94 95 ALA A O 1
ATOM 804 N N . VAL A 1 96 ? 6.181 3.033 1.321 1.00 93.38 96 VAL A N 1
ATOM 805 C CA . VAL A 1 96 ? 4.775 3.439 1.148 1.00 93.38 96 VAL A CA 1
ATOM 806 C C . VAL A 1 96 ? 3.824 2.445 1.814 1.00 93.38 96 VAL A C 1
ATOM 808 O O . VAL A 1 96 ? 2.880 2.861 2.491 1.00 93.38 96 VAL A O 1
ATOM 811 N N . MET A 1 97 ? 4.083 1.142 1.683 1.00 90.44 97 MET A N 1
ATOM 812 C CA . MET A 1 97 ? 3.287 0.103 2.335 1.00 90.44 97 MET A CA 1
ATOM 813 C C . MET A 1 97 ? 3.305 0.263 3.862 1.00 90.44 97 MET A C 1
ATOM 815 O O . MET A 1 97 ? 2.243 0.265 4.483 1.00 90.44 97 MET A O 1
ATOM 819 N N . MET A 1 98 ? 4.471 0.500 4.467 1.00 89.88 98 MET A N 1
ATOM 820 C CA . MET A 1 98 ? 4.598 0.734 5.912 1.00 89.88 98 MET A CA 1
ATOM 821 C C . MET A 1 98 ? 3.943 2.052 6.354 1.00 89.88 98 MET A C 1
ATOM 823 O O . MET A 1 98 ? 3.188 2.091 7.328 1.00 89.88 98 MET A O 1
ATOM 827 N N . LEU A 1 99 ? 4.181 3.141 5.617 1.00 90.62 99 LEU A N 1
ATOM 828 C CA . LEU A 1 99 ? 3.664 4.474 5.944 1.00 90.62 99 LEU A CA 1
ATOM 829 C C . LEU A 1 99 ? 2.148 4.593 5.767 1.00 90.62 99 LEU A C 1
ATOM 831 O O . LEU A 1 99 ? 1.527 5.434 6.419 1.00 90.62 99 LEU A O 1
ATOM 835 N N . SER A 1 100 ? 1.527 3.722 4.964 1.00 89.25 100 SER A N 1
ATOM 836 C CA . SER A 1 100 ? 0.066 3.644 4.814 1.00 89.25 100 SER A CA 1
ATOM 837 C C . SER A 1 100 ? -0.671 3.377 6.136 1.00 89.25 100 SER A C 1
ATOM 839 O O . SER A 1 100 ? -1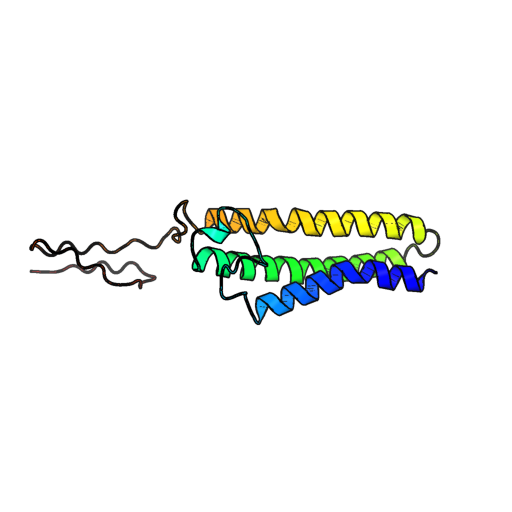.886 3.605 6.233 1.00 89.25 100 SER A O 1
ATOM 841 N N . ILE A 1 101 ? 0.060 2.965 7.183 1.00 87.38 101 ILE A N 1
ATOM 842 C CA . ILE A 1 101 ? -0.520 2.726 8.497 1.00 87.38 101 ILE A CA 1
ATOM 843 C C . ILE A 1 101 ? -0.956 4.016 9.196 1.00 87.38 101 ILE A C 1
ATOM 845 O O . ILE A 1 101 ? -2.053 4.101 9.761 1.00 87.38 101 ILE A O 1
ATOM 849 N N . ILE A 1 102 ? -0.117 5.042 9.087 1.00 87.69 102 ILE A N 1
ATOM 850 C CA . ILE A 1 102 ? -0.256 6.342 9.743 1.00 87.69 102 ILE A CA 1
ATOM 851 C C . ILE A 1 102 ? -1.570 7.063 9.389 1.00 87.69 102 ILE A C 1
ATOM 853 O O . ILE A 1 102 ? -2.281 7.457 10.317 1.00 87.69 102 ILE A O 1
ATOM 857 N N . PRO A 1 103 ? -1.963 7.242 8.107 1.00 86.56 103 PRO A N 1
ATOM 858 C CA . PRO A 1 103 ? -3.204 7.946 7.782 1.00 86.56 103 PRO A CA 1
ATOM 859 C C . PRO A 1 103 ? -4.433 7.230 8.346 1.00 86.56 103 PRO A C 1
ATOM 861 O O . PRO A 1 103 ? -5.377 7.887 8.785 1.00 86.56 103 PRO A O 1
ATOM 864 N N . THR A 1 104 ? -4.403 5.897 8.398 1.00 85.69 104 THR A N 1
ATOM 865 C CA . THR A 1 104 ? -5.476 5.101 9.001 1.00 85.69 104 THR A CA 1
ATOM 866 C C . THR A 1 104 ? -5.579 5.386 10.498 1.00 85.69 104 THR A C 1
ATOM 868 O O . THR A 1 104 ? -6.664 5.692 10.982 1.00 85.69 104 THR A O 1
ATOM 871 N N . GLU A 1 105 ? -4.456 5.388 11.223 1.00 83.12 105 GLU A N 1
ATOM 872 C CA . GLU A 1 105 ? -4.417 5.721 12.655 1.00 83.12 105 GLU A CA 1
ATOM 873 C C . GLU A 1 105 ? -4.912 7.138 12.958 1.00 83.12 105 GLU A C 1
ATOM 875 O O . GLU A 1 105 ? -5.656 7.348 13.919 1.00 83.12 105 GLU A O 1
ATOM 880 N N . ILE A 1 106 ? -4.517 8.119 12.143 1.00 86.19 106 ILE A N 1
ATOM 881 C CA . ILE A 1 106 ? -4.919 9.517 12.328 1.00 86.19 106 ILE A CA 1
ATOM 882 C C . ILE A 1 106 ? -6.436 9.656 12.184 1.00 86.19 106 ILE A C 1
ATOM 884 O O . ILE A 1 106 ? -7.082 10.265 13.039 1.00 86.19 106 ILE A O 1
ATOM 888 N N . VAL A 1 107 ? -7.025 9.093 11.124 1.00 86.62 107 VAL A N 1
ATOM 889 C CA . VAL A 1 107 ? -8.476 9.176 10.894 1.00 86.62 107 VAL A CA 1
ATOM 890 C C . VAL A 1 107 ? -9.243 8.399 11.962 1.00 86.62 107 VAL A C 1
ATOM 892 O O . VAL A 1 107 ? -10.256 8.885 12.470 1.00 86.62 107 VAL A O 1
ATOM 895 N N . LEU A 1 108 ? -8.720 7.247 12.377 1.00 84.56 108 LEU A N 1
ATOM 896 C CA . LEU A 1 108 ? -9.294 6.435 13.442 1.00 84.56 108 LEU A CA 1
ATOM 897 C C . LEU A 1 108 ? -9.343 7.203 14.777 1.00 84.56 108 LEU A C 1
ATOM 899 O O . LEU A 1 108 ? -10.395 7.271 15.408 1.00 84.56 108 LEU A O 1
ATOM 903 N N . ARG A 1 109 ? -8.252 7.876 15.168 1.00 83.00 109 ARG A N 1
ATOM 904 C CA . ARG A 1 109 ? -8.169 8.706 16.394 1.00 83.00 109 ARG A CA 1
ATOM 905 C C . ARG A 1 109 ? -8.968 10.004 16.330 1.00 83.00 109 ARG A C 1
ATOM 907 O O . ARG A 1 109 ? -9.282 10.582 17.373 1.00 83.00 109 ARG A O 1
ATOM 914 N N . LYS A 1 110 ? -9.264 10.497 15.126 1.00 83.88 110 LYS A N 1
ATOM 915 C CA . LYS A 1 110 ? -10.166 11.639 14.931 1.00 83.88 110 LYS A CA 1
ATOM 916 C C . LYS A 1 110 ? -11.620 11.224 15.149 1.00 83.88 110 LYS A C 1
ATOM 918 O O . LYS A 1 110 ? -12.339 11.944 15.838 1.00 83.88 110 LYS A O 1
ATOM 923 N N . ARG A 1 111 ? -12.026 10.069 14.608 1.00 79.81 111 ARG A N 1
ATOM 924 C CA . ARG A 1 111 ? -13.413 9.583 14.648 1.00 79.81 111 ARG A CA 1
ATOM 925 C C . ARG A 1 111 ? -13.808 8.936 15.978 1.00 79.81 111 ARG A C 1
ATOM 927 O O . ARG A 1 111 ? -14.938 9.138 16.407 1.00 79.81 111 ARG A O 1
ATOM 934 N N . PHE A 1 112 ? -12.914 8.202 16.635 1.00 83.25 112 PHE A N 1
ATOM 935 C CA . PHE A 1 112 ? -13.237 7.456 17.857 1.00 83.25 112 PHE A CA 1
ATOM 936 C C . PHE A 1 112 ? -12.480 7.977 19.083 1.00 83.25 112 PHE A C 1
ATOM 938 O O . PHE A 1 112 ? -11.381 8.531 18.978 1.00 83.25 112 PHE A O 1
ATOM 945 N N . ASP A 1 113 ? -13.092 7.822 20.254 1.00 80.75 113 ASP A N 1
ATOM 946 C CA . ASP A 1 113 ? -12.492 8.138 21.547 1.00 80.75 113 ASP A CA 1
ATOM 947 C C . ASP A 1 113 ? -11.585 7.003 22.076 1.00 80.75 113 ASP A C 1
ATOM 949 O O . ASP A 1 113 ? -11.379 5.975 21.431 1.00 80.75 113 ASP A O 1
ATOM 953 N N . LYS A 1 114 ? -11.013 7.184 23.277 1.00 78.50 114 LYS A N 1
ATOM 954 C CA . LYS A 1 114 ? -10.112 6.198 23.910 1.00 78.50 114 LYS A CA 1
ATOM 955 C C . LYS A 1 114 ? -10.807 4.871 24.272 1.00 78.50 114 LYS A C 1
ATOM 957 O O . LYS A 1 114 ? -10.113 3.878 24.520 1.00 78.50 114 LYS A O 1
ATOM 962 N N . ASN A 1 115 ? -12.139 4.867 24.310 1.00 72.81 115 ASN A N 1
ATOM 963 C CA . ASN A 1 115 ? -12.977 3.722 24.651 1.00 72.81 115 ASN A CA 1
ATOM 964 C C . ASN A 1 115 ? -13.481 2.984 23.399 1.00 72.81 115 ASN A C 1
ATOM 966 O O . ASN A 1 115 ? -14.028 1.896 23.525 1.00 72.81 115 ASN A O 1
ATOM 970 N N . GLY A 1 116 ? -13.231 3.520 22.197 1.00 69.94 116 GLY A N 1
ATOM 971 C CA . GLY A 1 116 ? -13.695 2.939 20.936 1.00 69.94 116 GLY A CA 1
ATOM 972 C C . GLY A 1 116 ? -15.115 3.353 20.551 1.00 69.94 116 GLY A C 1
ATOM 973 O O . GLY A 1 116 ? -15.709 2.714 19.683 1.00 69.94 116 GLY A O 1
ATOM 974 N N . THR A 1 117 ? -15.641 4.413 21.169 1.00 76.69 117 THR A N 1
ATOM 975 C CA . THR A 1 117 ? -16.945 5.012 20.867 1.00 76.69 117 THR A CA 1
ATOM 976 C C . THR A 1 117 ? -16.771 6.164 19.875 1.00 76.69 117 THR A C 1
ATOM 978 O O . THR A 1 117 ? -15.806 6.929 19.953 1.00 76.69 117 THR A O 1
ATOM 981 N N . GLU A 1 118 ? -17.680 6.298 18.904 1.00 78.25 118 GLU A N 1
ATOM 982 C CA . GLU A 1 118 ? -17.640 7.401 17.936 1.00 78.25 118 GLU A CA 1
ATOM 983 C C . GLU A 1 118 ? -17.810 8.759 18.638 1.00 78.25 118 GLU A C 1
ATOM 985 O O . GLU A 1 118 ? -18.785 9.002 19.354 1.00 78.25 118 GLU A O 1
ATOM 990 N N . ARG A 1 119 ? -16.882 9.696 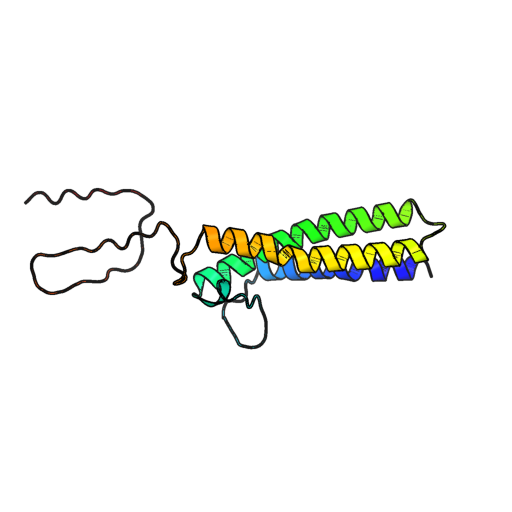18.402 1.00 69.19 119 ARG A N 1
ATOM 991 C CA . ARG A 1 119 ? -17.013 11.077 18.881 1.00 69.19 119 ARG A CA 1
ATOM 992 C C . ARG A 1 119 ? -18.211 11.729 18.199 1.00 69.19 119 ARG A C 1
ATOM 994 O O . ARG A 1 119 ? -18.155 12.066 17.020 1.00 69.19 119 ARG A O 1
ATOM 1001 N N . GLY A 1 120 ? -19.287 11.912 18.957 1.00 60.91 120 GLY A N 1
ATOM 1002 C CA . GLY A 1 120 ? -20.544 12.486 18.474 1.00 60.91 120 GLY A CA 1
ATOM 1003 C C . GLY A 1 120 ? -21.776 11.639 18.789 1.00 60.91 120 GLY A C 1
ATOM 1004 O O . GLY A 1 120 ? -22.882 12.173 18.733 1.00 60.91 120 GLY A O 1
ATOM 1005 N N . SER A 1 121 ? -21.619 10.371 19.194 1.00 52.59 121 SER A N 1
ATOM 1006 C CA . SER A 1 121 ? -22.727 9.616 19.785 1.00 52.59 121 SER A CA 1
ATOM 1007 C C . SER A 1 121 ? -22.934 10.083 21.228 1.00 52.59 121 SER A C 1
ATOM 1009 O O . SER A 1 121 ? -22.298 9.577 22.151 1.00 52.59 121 SER A O 1
ATOM 1011 N N . LYS A 1 122 ? -23.782 11.094 21.439 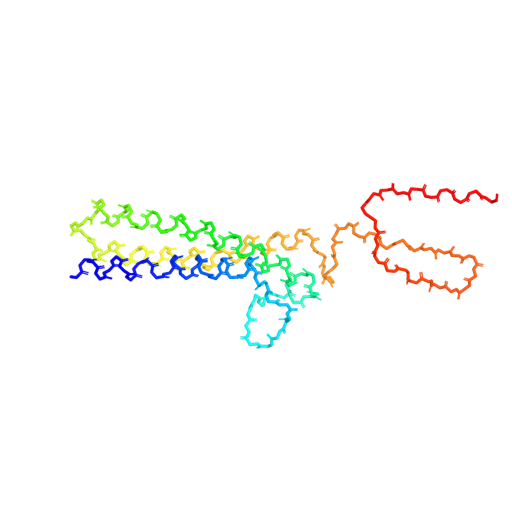1.00 45.03 122 LYS A N 1
ATOM 1012 C CA . LYS A 1 122 ? -24.300 11.376 22.783 1.00 45.03 122 LYS A CA 1
ATOM 1013 C C . LYS A 1 122 ? -25.261 10.247 23.149 1.00 45.03 122 LYS A C 1
ATOM 1015 O O . LYS A 1 122 ? -26.234 10.023 22.432 1.00 45.03 122 LYS A O 1
ATOM 1020 N N . GLU A 1 123 ? -24.989 9.539 24.239 1.00 48.81 123 GLU A N 1
ATOM 1021 C CA . GLU A 1 123 ? -26.013 8.722 24.884 1.00 48.81 123 GLU A CA 1
ATOM 1022 C C . GLU A 1 123 ? -27.116 9.661 25.374 1.00 48.81 123 GLU A C 1
ATOM 1024 O O . GLU A 1 123 ? -26.859 10.610 26.119 1.00 48.81 123 GLU A O 1
ATOM 1029 N N . ILE A 1 124 ? -28.344 9.434 24.911 1.00 49.41 124 ILE A N 1
ATOM 1030 C CA . ILE A 1 124 ? -29.510 10.134 25.439 1.00 49.41 124 ILE A CA 1
ATOM 1031 C C . ILE A 1 124 ? -29.811 9.479 26.785 1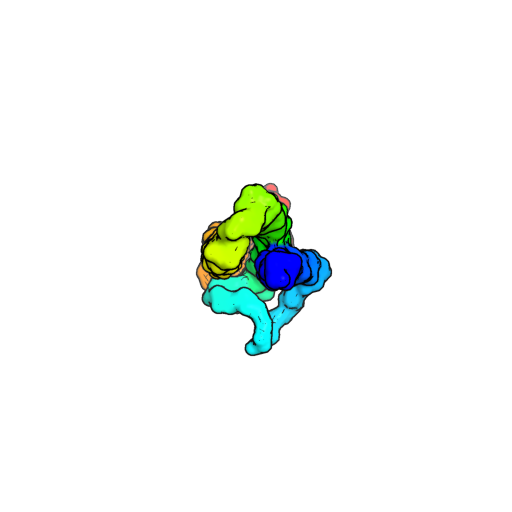.00 49.41 124 ILE A C 1
ATOM 1033 O O . ILE A 1 124 ? -30.449 8.431 26.853 1.00 49.41 124 ILE A O 1
ATOM 1037 N N . ILE A 1 125 ? -29.299 10.070 27.862 1.00 48.34 125 ILE A N 1
ATOM 1038 C CA . ILE A 1 125 ? -29.646 9.659 29.220 1.00 48.34 125 ILE A CA 1
ATOM 1039 C C . ILE A 1 125 ? -31.036 10.222 29.512 1.00 48.34 125 ILE A C 1
ATOM 1041 O O . ILE A 1 125 ? -31.181 11.387 29.882 1.00 48.34 125 ILE A O 1
ATOM 1045 N N . PHE A 1 126 ? -32.066 9.396 29.341 1.00 46.47 126 PHE A N 1
ATOM 1046 C CA . PHE A 1 126 ? -33.395 9.706 29.853 1.00 46.47 126 PHE A CA 1
ATOM 1047 C C . PHE A 1 126 ? -33.385 9.488 31.370 1.00 46.47 126 PHE A C 1
ATOM 1049 O O . PHE A 1 126 ? -33.332 8.355 31.850 1.00 46.47 126 PHE A O 1
ATOM 1056 N N . LYS A 1 127 ? -33.401 10.579 32.140 1.00 43.09 127 LYS A N 1
ATOM 1057 C CA . LYS A 1 127 ? -33.765 10.529 33.559 1.00 43.09 127 LYS A CA 1
ATOM 1058 C C . LYS A 1 127 ? -35.291 10.556 33.645 1.00 43.09 127 LYS A C 1
ATOM 1060 O O . LYS A 1 127 ? -35.874 11.625 33.787 1.00 43.09 127 LYS A O 1
ATOM 1065 N N . GLU A 1 128 ? -35.945 9.402 33.529 1.00 44.38 128 GLU A N 1
ATOM 1066 C CA . GLU A 1 128 ? -37.316 9.286 34.042 1.00 44.38 128 GLU A CA 1
ATOM 1067 C C . GLU A 1 128 ? -37.269 9.467 35.566 1.00 44.38 128 GLU A C 1
ATOM 1069 O O . GLU A 1 128 ? -36.348 8.984 36.227 1.00 44.38 128 GLU A O 1
ATOM 1074 N N . GLY A 1 129 ? -38.228 10.208 36.128 1.00 47.91 129 GLY A N 1
ATOM 1075 C CA . GLY A 1 129 ? -38.308 10.582 37.549 1.00 47.91 129 GLY A CA 1
ATOM 1076 C C . GLY A 1 129 ? -38.562 9.423 38.522 1.00 47.91 129 GLY A C 1
ATOM 1077 O O . GLY A 1 129 ? -39.171 9.608 39.568 1.00 47.91 129 GLY A O 1
ATOM 1078 N N . THR A 1 130 ? -38.130 8.214 38.188 1.00 46.22 130 THR A N 1
ATOM 1079 C CA . THR A 1 130 ? -38.222 7.013 39.013 1.00 46.22 130 THR A CA 1
ATOM 1080 C C . THR A 1 130 ? -36.966 6.185 38.757 1.00 46.22 130 THR A C 1
ATOM 1082 O O . THR A 1 130 ? -36.561 6.029 37.614 1.00 46.22 130 THR A O 1
ATOM 1085 N N . ASN A 1 131 ? -36.329 5.696 39.827 1.00 43.50 131 ASN A N 1
ATOM 1086 C CA . ASN A 1 131 ? -34.991 5.078 39.919 1.00 43.50 131 ASN A CA 1
ATOM 1087 C C . ASN A 1 131 ? -34.685 3.871 38.989 1.00 43.50 131 ASN A C 1
ATOM 1089 O O . ASN A 1 131 ? -34.220 2.828 39.450 1.00 43.50 131 ASN A O 1
ATOM 1093 N N . ARG A 1 132 ? -34.882 3.974 37.673 1.00 43.91 132 ARG A N 1
ATOM 1094 C CA . ARG A 1 132 ? -34.414 2.997 36.684 1.00 43.91 132 ARG A CA 1
ATOM 1095 C C . ARG A 1 132 ? -33.817 3.719 35.486 1.00 43.91 132 ARG A C 1
ATOM 1097 O O . ARG A 1 132 ? -34.522 4.299 34.671 1.00 43.91 132 ARG A O 1
ATOM 1104 N N . ILE A 1 133 ? -32.494 3.639 35.364 1.00 48.12 133 ILE A N 1
ATOM 1105 C CA . ILE A 1 133 ? -31.787 4.042 34.148 1.00 48.12 133 ILE A CA 1
ATOM 1106 C C . ILE A 1 133 ? -32.128 3.007 33.071 1.00 48.12 133 ILE A C 1
ATOM 1108 O O . ILE A 1 133 ? -31.726 1.847 33.171 1.00 48.12 133 ILE A O 1
ATOM 1112 N N . LYS A 1 134 ? -32.897 3.406 32.056 1.00 45.22 134 LYS A N 1
ATOM 1113 C CA . LYS A 1 134 ? -33.209 2.557 30.903 1.00 45.22 134 LYS A CA 1
ATOM 1114 C C . LYS A 1 134 ? -32.233 2.889 29.773 1.00 45.22 134 LYS A C 1
ATOM 1116 O O . LYS A 1 134 ? -32.342 3.931 29.135 1.00 45.22 134 LYS A O 1
ATOM 1121 N N . PHE A 1 135 ? -31.263 2.009 29.539 1.00 46.06 135 PHE A N 1
ATOM 1122 C CA . PHE A 1 135 ? -30.321 2.130 28.425 1.00 46.06 135 PHE A CA 1
ATOM 1123 C C . PHE A 1 135 ? -31.018 1.690 27.136 1.00 46.06 135 PHE A C 1
ATOM 1125 O O . PHE A 1 135 ? -31.156 0.496 26.876 1.00 46.06 135 PHE A O 1
ATOM 1132 N N . LEU A 1 136 ? -31.504 2.642 26.340 1.00 47.69 136 LEU A N 1
ATOM 1133 C CA . LEU A 1 136 ? -32.022 2.338 25.009 1.00 47.69 136 LEU A CA 1
ATOM 1134 C C . LEU A 1 136 ? -30.904 2.423 23.970 1.00 47.69 136 LEU A C 1
ATOM 1136 O O . LEU A 1 136 ? -30.123 3.374 23.928 1.00 47.69 136 LEU A O 1
ATOM 1140 N N . GLY A 1 137 ? -30.835 1.374 23.150 1.00 44.88 137 GLY A N 1
ATOM 1141 C CA . GLY A 1 137 ? -29.834 1.183 22.112 1.00 44.88 137 GLY A CA 1
ATOM 1142 C C . GLY A 1 137 ? -29.800 2.305 21.073 1.00 44.88 137 GLY A C 1
ATOM 1143 O O . GLY A 1 137 ? -30.802 2.936 20.744 1.00 44.88 137 GLY A O 1
ATOM 1144 N N . ARG A 1 138 ? -28.588 2.510 20.553 1.00 57.53 138 ARG A N 1
ATOM 1145 C CA . ARG A 1 138 ? -28.165 3.530 19.587 1.00 57.53 138 ARG A CA 1
ATOM 1146 C C . ARG A 1 138 ? -29.159 3.782 18.446 1.00 57.53 138 ARG A C 1
ATOM 1148 O O . ARG A 1 138 ? -29.290 2.950 17.552 1.00 57.53 138 ARG A O 1
ATOM 1155 N N . LYS A 1 139 ? -29.693 5.008 18.377 1.00 53.88 139 LYS A N 1
ATOM 1156 C CA . LYS A 1 139 ? -29.883 5.755 17.118 1.00 53.88 139 LYS A CA 1
ATOM 1157 C C . LYS A 1 139 ? -30.316 7.200 17.380 1.00 53.88 139 LYS A C 1
ATOM 1159 O O . LYS A 1 139 ? -31.373 7.410 17.952 1.00 53.88 139 LYS A O 1
ATOM 1164 N N . ALA A 1 140 ? -29.552 8.164 16.866 1.00 41.66 140 ALA A N 1
ATOM 1165 C CA . ALA A 1 140 ? -30.076 9.290 16.083 1.00 41.66 140 ALA A CA 1
ATOM 1166 C C . ALA A 1 140 ? -28.920 10.182 15.602 1.00 41.66 140 ALA A C 1
ATOM 1168 O O . ALA A 1 140 ? -28.214 10.806 16.390 1.00 41.66 140 ALA A O 1
ATOM 1169 N N . LYS A 1 141 ? -28.742 10.265 14.279 1.00 39.31 141 LYS A N 1
ATOM 1170 C CA . LYS A 1 141 ? -28.142 11.445 13.652 1.00 39.31 141 LYS A CA 1
ATOM 1171 C C . LYS A 1 141 ? -29.217 12.527 13.665 1.00 39.31 141 LYS A C 1
ATOM 1173 O O . LYS A 1 141 ? -30.225 12.369 12.987 1.00 39.31 141 LYS A O 1
ATOM 1178 N N . GLY A 1 142 ? -28.980 13.598 14.409 1.00 37.97 142 GLY A N 1
ATOM 1179 C CA . GLY A 1 142 ? -29.852 14.770 14.451 1.00 37.97 142 GLY A CA 1
ATOM 1180 C C . GLY A 1 142 ? -30.159 15.185 15.882 1.00 37.97 142 GLY A C 1
ATOM 1181 O O . GLY A 1 142 ? -30.537 14.354 16.702 1.00 37.97 142 GLY A O 1
ATOM 1182 N N . LYS A 1 143 ? -29.981 16.477 16.177 1.00 35.62 143 LYS A N 1
ATOM 1183 C CA . LYS A 1 143 ? -30.587 17.112 17.350 1.00 35.62 143 LYS A CA 1
ATOM 1184 C C . LYS A 1 143 ? -32.098 16.895 17.247 1.00 35.62 143 LYS A C 1
ATOM 1186 O O . LYS A 1 143 ? -32.720 17.456 16.351 1.00 35.62 143 LYS A O 1
ATOM 1191 N N . ILE A 1 144 ? -32.665 16.092 18.135 1.00 43.28 144 ILE A N 1
ATOM 1192 C CA . ILE A 1 144 ? -34.091 16.145 18.436 1.00 43.28 144 ILE A CA 1
ATOM 1193 C C . ILE A 1 144 ? -34.152 16.615 19.883 1.00 43.28 144 ILE A C 1
ATOM 1195 O O . ILE A 1 144 ? -33.913 15.834 20.802 1.00 43.28 144 ILE A O 1
ATOM 1199 N N . ASP A 1 145 ? -34.375 17.915 20.068 1.00 37.47 145 ASP A N 1
ATOM 1200 C CA . ASP A 1 145 ? -34.802 18.450 21.357 1.00 37.47 145 ASP A CA 1
ATOM 1201 C C . ASP A 1 145 ? -36.256 17.992 21.538 1.00 37.47 145 ASP A C 1
ATOM 1203 O O . ASP A 1 145 ? -37.177 18.551 20.946 1.00 37.47 145 ASP A O 1
ATOM 1207 N N . ILE A 1 146 ? -36.454 16.893 22.270 1.00 44.44 146 ILE A N 1
ATOM 1208 C CA . ILE A 1 146 ? -37.788 16.446 22.673 1.00 44.44 146 ILE A CA 1
ATOM 1209 C C . ILE A 1 146 ? -38.141 17.244 23.928 1.00 44.44 146 ILE A C 1
ATOM 1211 O O . ILE A 1 146 ? -37.728 16.892 25.032 1.00 44.44 146 ILE A O 1
ATOM 1215 N N . ASP A 1 147 ? -38.866 18.344 23.736 1.00 38.06 147 ASP A N 1
ATOM 1216 C CA . ASP A 1 147 ? -39.525 19.074 24.816 1.00 38.06 147 ASP A CA 1
ATOM 1217 C C . ASP A 1 147 ? -40.690 18.217 25.327 1.00 38.06 147 ASP A C 1
ATOM 1219 O O . ASP A 1 147 ? -41.740 18.108 24.690 1.00 38.06 147 ASP A O 1
ATOM 1223 N N . ILE A 1 148 ? -40.479 17.532 26.451 1.00 43.62 148 ILE A N 1
ATOM 1224 C CA . ILE A 1 148 ? -41.552 16.825 27.150 1.00 43.62 148 ILE A CA 1
ATOM 1225 C C . ILE A 1 148 ? -42.333 17.887 27.919 1.00 43.62 148 ILE A C 1
ATOM 1227 O O . ILE A 1 148 ? -42.039 18.180 29.081 1.00 43.62 148 ILE A O 1
ATOM 1231 N N . LYS A 1 149 ? -43.334 18.479 27.264 1.00 39.34 149 LYS A N 1
ATOM 1232 C CA . LYS A 1 149 ? -44.360 19.230 27.984 1.00 39.34 149 LYS A CA 1
ATOM 1233 C C . LYS A 1 149 ? -45.159 18.266 28.861 1.00 39.34 149 LYS A C 1
ATOM 1235 O O . LYS A 1 149 ? -45.605 17.222 28.389 1.00 39.34 149 LYS A O 1
ATOM 1240 N N . LYS A 1 150 ? -45.247 18.646 30.138 1.00 41.38 150 LYS A N 1
ATOM 1241 C CA . LYS A 1 150 ? -46.056 18.032 31.198 1.00 41.38 150 LYS A CA 1
ATOM 1242 C C . LYS A 1 150 ? -47.501 17.797 30.780 1.00 41.38 150 LYS A C 1
ATOM 1244 O O . LYS A 1 150 ? -48.043 18.672 30.068 1.00 41.38 150 LYS A O 1
#

Organism: NCBI:txid1121911

InterPro domains:
  IPR025962 SdpI/YhfL-like [PF13630] (31-103)

Foldseek 3Di:
DLVVLLVVLLVLLVVLQVLLVCCLVCPPQDPDPPDDDPDLLCPLDSVSVNQLSNVLSVLSNVVSVVLNVVLVVVSVVPVPPNVVVSVVSVVVSVVSNVCSNVVSVVVSPVQADPNNHGDPPDQPFDPDVDPDGDRDDDDDDDDDPPPPDD

pLDDT: mean 76.2, std 19.4, range [35.62, 96.06]

Radius of gyration: 22.97 Å; chains: 1; bounding box: 66×34×60 Å

Secondary structure (DSSP, 8-state):
-HHHHHHHHHHHHHHHHHHHHHHHHS---S--TTSS---TTTTS-HHHHHHHHHHHHHHHHHHHHHHHHHHHHHHHHTGGGHHHHHHHHHHHHHHHHHHTHHHHHHHHHHHB-TTS-BTT--------SSS---------SS--------

Sequence (150 aa):
MYIFLIIMNSLIPITMLGFGALWKKYPPQSTNWVYGYRTKMSMKSKETWEFAHAYHAKVWFYSGIILLTISLIVMLLFRKNYEQISTWIIYIQLAVMMLSIIPTEIVLRKRFDKNGTERGSKEIIFKEGTNRIKFLGRKAKGKIDIDIKK